Protein AF-A0AFZ1-F1 (afdb_monomer_lite)

Foldseek 3Di:
DVVVVVVVVVVCVVVVDDDDPPPDDQDLLNQLVVLVVQVVVDDPPPPVSLVVSLVSNLVSLLPDVVSNLVNLVPDDPVSCLSSLVNLQSNLLRNLDPVSLVSVVVVCVVRVVSVSVVSSVNNPVSRDDD

Secondary structure (DSSP, 8-state):
-HHHHHHHHHHHHTTT----TT--PPPHHHHHHHHHHHHTTS-TT-HHHHHHHHHHHHHHHTS-HHHHHHHHHHS-HHHHHHHGGGHHHHHHHH--HHHHHHHHHHHHH-GGG-THHHHHHHHHTS---

Structure (mmCIF, N/CA/C/O backbone):
data_AF-A0AFZ1-F1
#
_entry.id   AF-A0AFZ1-F1
#
loop_
_atom_site.group_PDB
_atom_site.id
_atom_site.type_symbol
_atom_site.label_atom_id
_atom_site.label_alt_id
_atom_site.label_comp_id
_atom_site.label_asym_id
_atom_site.label_entity_id
_atom_site.label_seq_id
_atom_site.pdbx_PDB_ins_code
_atom_site.Cartn_x
_atom_site.Cartn_y
_atom_site.Cartn_z
_atom_site.occupancy
_atom_site.B_iso_or_equiv
_atom_site.auth_seq_id
_atom_site.auth_comp_id
_atom_site.auth_asym_id
_atom_site.auth_atom_id
_atom_site.pdbx_PDB_model_num
ATOM 1 N N . MET A 1 1 ? 6.157 40.874 15.617 1.00 57.41 1 MET A N 1
ATOM 2 C CA . MET A 1 1 ? 5.950 39.994 14.447 1.00 57.41 1 MET A CA 1
ATOM 3 C C . MET A 1 1 ? 6.836 38.755 14.540 1.00 57.41 1 MET A C 1
ATOM 5 O O . MET A 1 1 ? 6.286 37.671 14.634 1.00 57.41 1 MET A O 1
ATOM 9 N N . GLU A 1 2 ? 8.160 38.881 14.671 1.00 62.56 2 GLU A N 1
ATOM 10 C CA . GLU A 1 2 ? 9.086 37.724 14.731 1.00 62.56 2 GLU A CA 1
ATOM 11 C C . GLU A 1 2 ? 8.841 36.733 15.885 1.00 62.56 2 GLU A C 1
ATOM 13 O O . GLU A 1 2 ? 8.907 35.526 15.680 1.00 62.56 2 GLU A O 1
ATOM 18 N N . ARG A 1 3 ? 8.467 37.205 17.085 1.00 65.62 3 ARG A N 1
ATOM 19 C CA . ARG A 1 3 ? 8.173 36.307 18.226 1.00 65.62 3 ARG A CA 1
ATOM 20 C C . ARG A 1 3 ? 6.926 35.440 18.028 1.00 65.62 3 ARG A C 1
ATOM 22 O O . ARG A 1 3 ? 6.866 34.343 18.564 1.00 65.62 3 ARG A O 1
ATOM 29 N N . LEU A 1 4 ? 5.946 35.923 17.261 1.00 64.50 4 LEU A N 1
ATOM 30 C CA . LEU A 1 4 ? 4.745 35.150 16.924 1.00 64.50 4 LEU A CA 1
ATOM 31 C C . LEU A 1 4 ? 5.075 34.055 15.907 1.00 64.50 4 LEU A C 1
ATOM 33 O O . LEU A 1 4 ? 4.607 32.935 16.057 1.00 64.50 4 LEU A O 1
ATOM 37 N N . VAL A 1 5 ? 5.935 34.355 14.930 1.00 69.00 5 VAL A N 1
ATOM 38 C CA . VAL A 1 5 ? 6.408 33.374 13.941 1.00 69.00 5 VAL A CA 1
ATOM 39 C C . VAL A 1 5 ? 7.208 32.262 14.619 1.00 69.00 5 VAL A C 1
ATOM 41 O O . VAL A 1 5 ? 6.943 31.090 14.379 1.00 69.00 5 VAL A O 1
ATOM 44 N N . GLN A 1 6 ? 8.120 32.609 15.532 1.00 64.50 6 GLN A N 1
ATOM 45 C CA . GLN A 1 6 ? 8.878 31.610 16.292 1.00 64.50 6 GLN A CA 1
ATOM 46 C C . GLN A 1 6 ? 7.984 30.751 17.195 1.00 64.50 6 GLN A C 1
ATOM 48 O O . GLN A 1 6 ? 8.192 29.545 17.288 1.00 64.50 6 GLN A O 1
ATOM 53 N N . PHE A 1 7 ? 6.965 31.348 17.822 1.00 72.69 7 PHE A N 1
ATOM 54 C CA . PHE A 1 7 ? 6.010 30.612 18.650 1.00 72.69 7 PHE A CA 1
ATOM 55 C C . PHE A 1 7 ? 5.174 29.627 17.824 1.00 72.69 7 PHE A C 1
ATOM 57 O O . PHE A 1 7 ? 5.046 28.467 18.205 1.00 72.69 7 PHE A O 1
ATOM 64 N N . PHE A 1 8 ? 4.672 30.050 16.661 1.00 66.81 8 PHE A N 1
ATOM 65 C CA . PHE A 1 8 ? 3.964 29.158 15.742 1.00 66.81 8 PHE A CA 1
ATOM 66 C C . PHE A 1 8 ? 4.869 28.030 15.238 1.00 66.81 8 PHE A C 1
ATOM 68 O O . PHE A 1 8 ? 4.477 26.868 15.312 1.00 66.81 8 PHE A O 1
ATOM 75 N N . GLN A 1 9 ? 6.096 28.341 14.806 1.00 58.81 9 GLN A N 1
ATOM 76 C CA . GLN A 1 9 ? 7.049 27.333 14.334 1.00 58.81 9 GLN A CA 1
ATOM 77 C C . GLN A 1 9 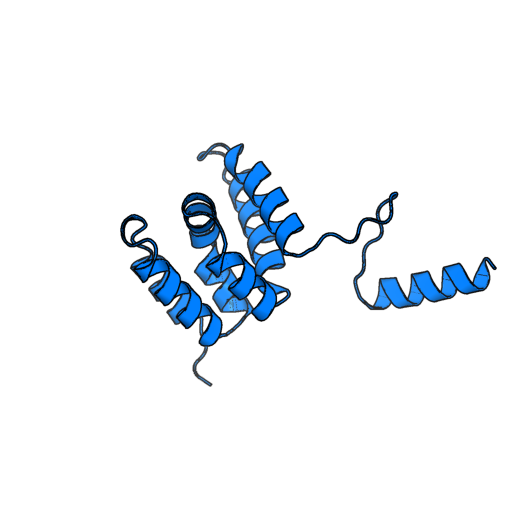? 7.363 26.287 15.414 1.00 58.81 9 GLN A C 1
ATOM 79 O O . GLN A 1 9 ? 7.462 25.100 15.117 1.00 58.81 9 GLN A O 1
ATOM 84 N N . MET A 1 10 ? 7.468 26.708 16.677 1.00 68.81 10 MET A N 1
ATOM 85 C CA . MET A 1 10 ? 7.690 25.803 17.805 1.00 68.81 10 MET A CA 1
ATOM 86 C C . MET A 1 10 ? 6.503 24.853 18.028 1.00 68.81 10 MET A C 1
ATOM 88 O O . MET A 1 10 ? 6.711 23.659 18.230 1.00 68.81 10 MET A O 1
ATOM 92 N N . VAL A 1 11 ? 5.268 25.360 17.933 1.00 68.12 11 VAL A N 1
ATOM 93 C CA . VAL A 1 11 ? 4.038 24.553 18.057 1.00 68.12 11 VAL A CA 1
ATOM 94 C C . VAL A 1 11 ? 3.931 23.533 16.920 1.00 68.12 11 VAL A C 1
ATOM 96 O O . VAL A 1 11 ? 3.584 22.377 17.148 1.00 68.12 11 VAL A O 1
ATOM 99 N N . LEU A 1 12 ? 4.295 23.921 15.702 1.00 59.81 12 LEU A N 1
ATOM 100 C CA . LEU A 1 12 ? 4.229 23.045 14.534 1.00 59.81 12 LEU A CA 1
ATOM 101 C C . LEU A 1 12 ? 5.288 21.936 14.572 1.00 59.81 12 LEU A C 1
ATOM 103 O O . LEU A 1 12 ? 4.985 20.781 14.273 1.00 59.81 12 LEU A O 1
ATOM 107 N N . ASN A 1 13 ? 6.498 22.263 15.033 1.00 59.09 13 ASN A N 1
ATOM 108 C CA . ASN A 1 13 ? 7.565 21.283 15.226 1.00 59.09 13 ASN A CA 1
ATOM 109 C C . ASN A 1 13 ? 7.223 20.275 16.339 1.00 59.09 13 ASN A C 1
ATOM 111 O O . ASN A 1 13 ? 7.597 19.112 16.236 1.00 59.09 13 ASN A O 1
ATOM 115 N N . SER A 1 14 ? 6.471 20.682 17.373 1.00 58.78 14 SER A N 1
ATOM 116 C CA . SER A 1 14 ? 5.975 19.756 18.409 1.00 58.78 14 SER A CA 1
ATOM 117 C C . SER A 1 14 ? 4.866 18.808 17.934 1.00 58.78 14 SER A C 1
ATOM 119 O O . SER A 1 14 ? 4.540 17.856 18.636 1.00 58.78 14 SER A O 1
ATOM 121 N N . LEU A 1 15 ? 4.308 19.050 16.743 1.00 53.53 15 LEU A N 1
ATOM 122 C CA . LEU A 1 15 ? 3.255 18.249 16.113 1.00 53.53 15 LEU A CA 1
ATOM 123 C C . LEU A 1 15 ? 3.755 17.467 14.876 1.00 53.53 15 LEU A C 1
ATOM 125 O O . LEU A 1 15 ? 2.938 16.987 14.098 1.00 53.53 15 LEU A O 1
ATOM 129 N N . ASN A 1 16 ? 5.077 17.317 14.695 1.00 51.69 16 ASN A N 1
ATOM 130 C CA . ASN A 1 16 ? 5.714 16.616 13.564 1.00 51.69 16 ASN A CA 1
ATOM 131 C C . ASN A 1 16 ? 5.439 17.207 12.160 1.00 51.69 16 ASN A C 1
ATOM 133 O O . ASN A 1 16 ? 5.492 16.485 11.165 1.00 51.69 16 ASN A O 1
ATOM 137 N N . PHE A 1 17 ? 5.200 18.516 12.029 1.00 50.66 17 PHE A N 1
ATOM 138 C CA . PHE A 1 17 ? 5.096 19.157 10.711 1.00 50.66 17 PHE A CA 1
ATOM 139 C C . PHE A 1 17 ? 6.466 19.668 10.226 1.00 50.66 17 PHE A C 1
ATOM 141 O O . PHE A 1 17 ? 7.034 20.588 10.814 1.00 50.66 17 PHE A O 1
ATOM 148 N N . VAL A 1 18 ? 6.998 19.097 9.137 1.00 50.00 18 VAL A N 1
ATOM 149 C CA . VAL A 1 18 ? 8.226 19.574 8.465 1.00 50.00 18 VAL A CA 1
ATOM 150 C C . VAL A 1 18 ? 7.870 20.654 7.436 1.00 50.00 18 VAL A C 1
ATOM 152 O O . VAL A 1 18 ? 7.025 20.440 6.571 1.00 50.00 18 VAL A O 1
ATOM 155 N N . TYR A 1 19 ? 8.530 21.813 7.515 1.00 44.62 19 TYR A N 1
ATOM 156 C CA . TYR A 1 19 ? 8.388 22.919 6.561 1.00 44.62 19 TYR A CA 1
ATOM 157 C C . TYR A 1 19 ? 9.486 22.857 5.493 1.00 44.62 19 TYR A C 1
ATOM 159 O O . TYR A 1 19 ? 10.667 22.881 5.832 1.00 44.62 19 TYR A O 1
ATOM 167 N N . LEU A 1 20 ? 9.107 22.849 4.212 1.00 46.53 20 LEU A N 1
ATOM 168 C CA . LEU A 1 20 ? 10.012 23.134 3.093 1.00 46.53 20 LEU A CA 1
ATOM 169 C C . LEU A 1 20 ? 9.612 24.459 2.423 1.00 46.53 20 LEU A C 1
ATOM 171 O O . LEU A 1 20 ? 8.426 24.791 2.328 1.00 46.53 20 LEU A O 1
ATOM 175 N N . GLU A 1 21 ? 10.622 25.224 1.996 1.00 43.31 21 GLU A N 1
ATOM 176 C CA . GLU A 1 21 ? 10.508 26.515 1.300 1.00 43.31 21 GLU A CA 1
ATOM 177 C C . GLU A 1 21 ? 9.460 26.440 0.169 1.00 43.31 21 GLU A C 1
ATOM 179 O O . GLU A 1 21 ? 9.652 25.739 -0.823 1.00 43.31 21 GLU A O 1
ATOM 184 N N . GLY A 1 22 ? 8.327 27.137 0.333 1.00 48.69 22 GLY A N 1
ATOM 185 C CA . GLY A 1 22 ? 7.234 27.172 -0.653 1.00 48.69 22 GLY A CA 1
ATOM 186 C C . GLY A 1 22 ? 5.832 26.835 -0.130 1.00 48.69 22 GLY A C 1
ATOM 187 O O . GLY A 1 22 ? 4.866 27.003 -0.869 1.00 48.69 22 GLY A O 1
ATOM 188 N N . GLY A 1 23 ? 5.679 26.406 1.129 1.00 46.53 23 GLY A N 1
ATOM 189 C CA . GLY A 1 23 ? 4.382 26.407 1.830 1.00 46.53 23 GLY A CA 1
ATOM 190 C C . GLY A 1 23 ? 3.276 25.526 1.227 1.00 46.53 23 GLY A C 1
ATOM 191 O O . GLY A 1 23 ? 2.097 25.788 1.465 1.00 46.53 23 GLY A O 1
ATOM 192 N N . LYS A 1 24 ? 3.616 24.494 0.445 1.00 49.84 24 LYS A N 1
ATOM 193 C CA . LYS A 1 24 ? 2.627 23.550 -0.086 1.00 49.84 24 LYS A CA 1
ATOM 194 C C . LYS A 1 24 ? 2.405 22.423 0.924 1.00 49.84 24 LYS A C 1
ATOM 196 O O . LYS A 1 24 ? 3.275 21.580 1.104 1.00 49.84 24 LYS A O 1
ATOM 201 N N . PHE A 1 25 ? 1.239 22.412 1.570 1.00 61.66 25 PHE A N 1
ATOM 202 C CA . PHE A 1 25 ? 0.763 21.237 2.298 1.00 61.66 25 PHE A CA 1
ATOM 203 C C . PHE A 1 25 ? 0.504 20.129 1.275 1.00 61.66 25 PHE A C 1
ATOM 205 O O . PHE A 1 25 ? -0.310 20.308 0.366 1.00 61.66 25 PHE A O 1
ATOM 212 N N . MET A 1 26 ? 1.248 19.032 1.371 1.00 72.81 26 MET A N 1
ATOM 213 C CA . MET A 1 26 ? 1.051 17.877 0.507 1.00 72.81 26 MET A CA 1
ATOM 214 C C . MET A 1 26 ? -0.052 17.010 1.116 1.00 72.81 26 MET A C 1
ATOM 216 O O . MET A 1 26 ? -0.018 16.726 2.310 1.00 72.81 26 MET A O 1
ATOM 220 N N . SER A 1 27 ? -1.063 16.648 0.327 1.00 88.94 27 SER A N 1
ATOM 221 C CA . SER A 1 27 ? -2.073 15.692 0.787 1.00 88.94 27 SER A CA 1
ATOM 222 C C . SER A 1 27 ? -1.500 14.272 0.790 1.00 88.94 27 SER A C 1
ATOM 224 O O . SER A 1 27 ? -0.583 13.991 0.020 1.00 88.94 27 SER A O 1
ATOM 226 N N . ILE A 1 28 ? -2.082 13.346 1.565 1.00 89.69 28 ILE A N 1
ATOM 227 C CA . ILE A 1 28 ? -1.697 11.921 1.516 1.00 89.69 28 ILE A CA 1
ATOM 228 C C . ILE A 1 28 ? -1.743 11.394 0.075 1.00 89.69 28 ILE A C 1
ATOM 230 O O . ILE A 1 28 ? -0.842 10.688 -0.362 1.00 89.69 28 ILE A O 1
ATOM 234 N N . SER A 1 29 ? -2.752 11.802 -0.702 1.00 93.31 29 SER A N 1
ATOM 235 C CA . SER A 1 29 ? -2.850 11.435 -2.116 1.00 93.31 29 SER A CA 1
ATOM 236 C C . SER A 1 29 ? -1.657 11.927 -2.937 1.00 93.31 29 SER A C 1
ATOM 238 O O . SER A 1 29 ? -1.192 11.202 -3.810 1.00 93.31 29 SER A O 1
ATOM 240 N N . ASP A 1 30 ? -1.185 13.152 -2.706 1.00 93.56 30 ASP A N 1
ATOM 241 C CA . ASP A 1 30 ? -0.026 13.692 -3.420 1.00 93.56 30 ASP A CA 1
ATOM 242 C C . ASP A 1 30 ? 1.258 12.946 -3.023 1.00 93.56 30 ASP A C 1
ATOM 244 O O . ASP A 1 30 ? 2.051 12.605 -3.899 1.00 93.56 30 ASP A O 1
ATOM 248 N N . GLU A 1 31 ? 1.426 12.632 -1.732 1.00 95.50 31 GLU A N 1
ATOM 249 C CA . GLU A 1 31 ? 2.572 11.864 -1.225 1.00 95.50 31 GLU A CA 1
ATOM 250 C C . GLU A 1 31 ? 2.617 10.454 -1.837 1.00 95.50 31 GLU A C 1
ATOM 252 O O . GLU A 1 31 ? 3.655 10.029 -2.351 1.00 95.50 31 GLU A O 1
ATOM 257 N N . ILE A 1 32 ? 1.478 9.747 -1.865 1.00 97.06 32 ILE A N 1
ATOM 258 C CA . ILE A 1 32 ? 1.378 8.420 -2.493 1.00 97.06 32 ILE A CA 1
ATOM 259 C C . ILE A 1 32 ? 1.744 8.514 -3.978 1.00 97.06 32 ILE A C 1
ATOM 261 O O . ILE A 1 32 ? 2.541 7.720 -4.472 1.00 97.06 32 ILE A O 1
ATOM 265 N N . GLN A 1 33 ? 1.197 9.493 -4.703 1.00 96.75 33 GLN A N 1
ATOM 266 C CA . GLN A 1 33 ? 1.478 9.661 -6.132 1.00 96.75 33 GLN A CA 1
ATOM 267 C C . GLN A 1 33 ? 2.956 9.973 -6.401 1.00 96.75 33 GLN A C 1
ATOM 269 O O . GLN A 1 33 ? 3.519 9.494 -7.389 1.00 96.75 33 GLN A O 1
ATOM 274 N N . GLU A 1 34 ? 3.609 10.744 -5.530 1.00 96.56 34 GLU A N 1
ATOM 275 C CA . GLU A 1 34 ? 5.039 11.013 -5.647 1.00 96.56 34 GLU A CA 1
ATOM 276 C C . GLU A 1 34 ? 5.870 9.737 -5.458 1.00 96.56 34 GLU A C 1
ATOM 278 O O . GLU A 1 34 ? 6.742 9.452 -6.288 1.00 96.56 34 GLU A O 1
ATOM 283 N N . ASN A 1 35 ? 5.574 8.941 -4.428 1.00 97.69 35 ASN A N 1
ATOM 284 C CA . ASN A 1 35 ? 6.232 7.654 -4.210 1.00 97.69 35 ASN A CA 1
ATOM 285 C C . ASN A 1 35 ? 6.001 6.700 -5.394 1.00 97.69 35 ASN A C 1
ATOM 287 O O . ASN A 1 35 ? 6.964 6.179 -5.954 1.00 97.69 35 ASN A O 1
ATOM 291 N N . LEU A 1 36 ? 4.761 6.551 -5.870 1.00 97.88 36 LEU A N 1
ATOM 292 C CA . LEU A 1 36 ? 4.438 5.670 -6.997 1.00 97.88 36 LEU A CA 1
ATOM 293 C C . LEU A 1 36 ? 5.132 6.089 -8.297 1.00 97.88 36 LEU A C 1
ATOM 295 O O . LEU A 1 36 ? 5.570 5.244 -9.082 1.00 97.88 36 LEU A O 1
ATOM 299 N N . LYS A 1 37 ? 5.291 7.394 -8.531 1.00 97.25 37 LYS A N 1
ATOM 300 C CA . LYS A 1 37 ? 6.062 7.900 -9.671 1.00 97.25 37 LYS A CA 1
ATOM 301 C C . LYS A 1 37 ? 7.535 7.491 -9.581 1.00 97.25 37 LYS A C 1
ATOM 303 O O . LYS A 1 37 ? 8.105 7.076 -10.594 1.00 97.25 37 LYS A O 1
ATOM 308 N N . LYS A 1 38 ? 8.143 7.580 -8.392 1.00 95.81 38 LYS A N 1
ATOM 309 C CA . LYS A 1 38 ? 9.509 7.086 -8.143 1.00 95.81 38 LYS A CA 1
ATOM 310 C C . LYS A 1 38 ? 9.562 5.570 -8.350 1.00 95.81 38 LYS A C 1
ATOM 312 O O . LYS A 1 38 ? 10.355 5.115 -9.169 1.00 95.81 38 LYS A O 1
ATOM 317 N N . ARG A 1 39 ? 8.653 4.812 -7.724 1.00 95.88 39 ARG A N 1
ATOM 318 C CA . ARG A 1 39 ? 8.551 3.341 -7.777 1.00 95.88 39 ARG A CA 1
ATOM 319 C C . ARG A 1 39 ? 8.557 2.774 -9.192 1.00 95.88 39 ARG A C 1
ATOM 321 O O . ARG A 1 39 ? 9.212 1.762 -9.435 1.00 95.88 39 ARG A O 1
ATOM 328 N N . ARG A 1 40 ? 7.853 3.427 -10.123 1.00 96.25 40 ARG A N 1
ATOM 329 C CA . ARG A 1 40 ? 7.778 3.040 -11.547 1.00 96.25 40 ARG A CA 1
ATOM 330 C C . ARG A 1 40 ? 9.106 3.174 -12.296 1.00 96.25 40 ARG A C 1
ATOM 332 O O . ARG A 1 40 ? 9.257 2.585 -13.359 1.00 96.25 40 ARG A O 1
ATOM 339 N N . SER A 1 41 ? 10.040 3.957 -11.766 1.00 96.12 41 SER A N 1
ATOM 340 C CA . SER A 1 41 ? 11.358 4.196 -12.363 1.00 96.12 41 SER A CA 1
ATOM 341 C C . SER A 1 41 ? 12.457 3.320 -11.747 1.00 96.12 41 SER A C 1
ATOM 343 O O . SER A 1 41 ? 13.588 3.348 -12.225 1.00 96.12 41 SER A O 1
ATOM 345 N N . ILE A 1 42 ? 12.141 2.565 -10.688 1.00 95.19 42 ILE A N 1
ATOM 346 C CA . ILE A 1 42 ? 13.081 1.691 -9.979 1.00 95.19 42 ILE A CA 1
ATOM 347 C C . ILE A 1 42 ? 13.176 0.356 -10.719 1.00 95.19 42 ILE A C 1
ATOM 349 O O . ILE A 1 42 ? 12.158 -0.254 -11.058 1.00 95.19 42 ILE A O 1
ATOM 353 N N . ASN A 1 43 ? 14.407 -0.088 -10.973 1.00 95.69 43 ASN A N 1
ATOM 354 C CA . ASN A 1 43 ? 14.671 -1.401 -11.551 1.00 95.69 43 ASN A CA 1
ATOM 355 C C . ASN A 1 43 ? 14.262 -2.501 -10.553 1.00 95.69 43 ASN A C 1
ATOM 357 O O . ASN A 1 43 ? 14.447 -2.340 -9.354 1.00 95.69 43 ASN A O 1
ATOM 361 N N . GLN A 1 44 ? 13.709 -3.616 -11.034 1.00 91.19 44 GLN A N 1
ATOM 362 C CA . GLN A 1 44 ? 13.322 -4.738 -10.174 1.00 91.19 44 GLN A CA 1
ATOM 363 C C . GLN A 1 44 ? 14.508 -5.388 -9.446 1.00 91.19 44 GLN A C 1
ATOM 365 O O . GLN A 1 44 ? 14.288 -5.980 -8.399 1.00 91.19 44 GLN A O 1
ATOM 370 N N . ASP A 1 45 ? 15.731 -5.228 -9.958 1.00 95.25 45 ASP A N 1
ATOM 371 C CA . ASP A 1 45 ? 16.960 -5.719 -9.322 1.00 95.25 45 ASP A CA 1
ATOM 372 C C . ASP A 1 45 ? 17.578 -4.698 -8.335 1.00 95.25 45 ASP A C 1
ATOM 374 O O . ASP A 1 45 ? 18.632 -4.949 -7.752 1.00 95.25 45 ASP A O 1
ATOM 378 N N . ASP A 1 46 ? 16.976 -3.510 -8.175 1.00 95.62 46 ASP A N 1
ATOM 379 C CA . ASP A 1 46 ? 17.416 -2.489 -7.212 1.00 95.62 46 ASP A CA 1
ATOM 380 C C . ASP A 1 46 ? 16.692 -2.665 -5.871 1.00 95.62 46 ASP A C 1
ATOM 382 O O . ASP A 1 46 ? 15.796 -1.892 -5.520 1.00 95.62 46 ASP A O 1
ATOM 386 N N . ASP A 1 47 ? 17.100 -3.687 -5.119 1.00 94.12 47 ASP A N 1
ATOM 387 C CA . ASP A 1 47 ? 16.513 -4.037 -3.819 1.00 94.12 47 ASP A CA 1
ATOM 388 C C . ASP A 1 47 ? 16.456 -2.832 -2.861 1.00 94.12 47 ASP A C 1
ATOM 390 O O . ASP A 1 47 ? 15.424 -2.570 -2.247 1.00 94.12 47 ASP A O 1
ATOM 394 N N . PHE A 1 48 ? 17.520 -2.022 -2.795 1.00 95.56 48 PHE A N 1
ATOM 395 C CA . PHE A 1 48 ? 17.581 -0.842 -1.920 1.00 95.56 48 PHE A CA 1
ATOM 396 C C . PHE A 1 48 ? 16.642 0.289 -2.352 1.00 95.56 48 PHE A C 1
ATOM 398 O O . PHE A 1 48 ? 16.193 1.094 -1.527 1.00 95.56 48 PHE A O 1
ATOM 405 N N . GLY A 1 49 ? 16.416 0.446 -3.655 1.00 95.81 49 GLY A N 1
ATOM 406 C CA . GLY A 1 49 ? 15.421 1.372 -4.181 1.00 95.81 49 GLY A CA 1
ATOM 407 C C . GLY A 1 49 ? 14.009 0.908 -3.833 1.00 95.81 49 GLY A C 1
ATOM 408 O O . GLY A 1 49 ? 13.192 1.708 -3.371 1.00 95.81 49 GLY A O 1
ATOM 409 N N . LEU A 1 50 ? 13.740 -0.384 -4.023 1.00 95.12 50 LEU A N 1
ATOM 410 C CA . LEU A 1 50 ? 12.453 -1.006 -3.727 1.00 95.12 50 LEU A CA 1
ATOM 411 C C . LEU A 1 50 ? 12.105 -0.909 -2.243 1.00 95.12 50 LEU A C 1
ATOM 413 O O . LEU A 1 50 ? 11.034 -0.401 -1.920 1.00 95.12 50 LEU A O 1
ATOM 417 N N . GLU A 1 51 ? 13.027 -1.296 -1.363 1.00 96.31 51 GLU A N 1
ATOM 418 C CA . GLU A 1 51 ? 12.848 -1.258 0.090 1.00 96.31 51 GLU A CA 1
ATOM 419 C C . GLU A 1 51 ? 12.525 0.159 0.574 1.00 96.31 51 GLU A C 1
ATOM 421 O O . GLU A 1 51 ? 11.508 0.374 1.229 1.00 96.31 51 GLU A O 1
ATOM 426 N N . ARG A 1 52 ? 13.291 1.169 0.139 1.00 96.81 52 ARG A N 1
ATOM 427 C CA . ARG A 1 52 ? 12.999 2.573 0.482 1.00 96.81 52 ARG A CA 1
ATOM 428 C C . ARG A 1 52 ? 11.639 3.038 -0.028 1.00 96.81 52 ARG A C 1
ATOM 430 O O . ARG A 1 52 ? 10.946 3.786 0.660 1.00 96.81 52 ARG A O 1
ATOM 437 N N . SER A 1 53 ? 11.251 2.614 -1.233 1.00 97.06 53 SER A N 1
ATOM 438 C CA . SER A 1 53 ? 9.929 2.926 -1.777 1.00 97.06 53 SER A CA 1
ATOM 439 C C . SER A 1 53 ? 8.823 2.289 -0.938 1.00 97.06 53 SER A C 1
ATOM 441 O O . SER A 1 53 ? 7.804 2.942 -0.721 1.00 97.06 53 SER A O 1
ATOM 443 N N . TRP A 1 54 ? 9.011 1.051 -0.479 1.00 98.19 54 TRP A N 1
ATOM 444 C CA . TRP A 1 54 ? 8.058 0.331 0.362 1.00 98.19 54 TRP A CA 1
ATOM 445 C C . TRP A 1 54 ? 7.932 0.942 1.752 1.00 98.19 54 TRP A C 1
ATOM 447 O O . TRP A 1 54 ? 6.811 1.158 2.209 1.00 98.19 54 TRP A O 1
ATOM 457 N N . GLU A 1 55 ? 9.045 1.290 2.394 1.00 98.06 55 GLU A N 1
ATOM 458 C CA . GLU A 1 55 ? 9.048 1.964 3.695 1.00 98.06 55 GLU A CA 1
ATOM 459 C C . GLU A 1 55 ? 8.323 3.315 3.631 1.00 98.06 55 GLU A C 1
ATOM 461 O O . GLU A 1 55 ? 7.455 3.601 4.457 1.00 98.06 55 GLU A O 1
ATOM 466 N N . GLU A 1 56 ? 8.636 4.151 2.635 1.00 97.62 56 GLU A N 1
ATOM 467 C CA . GLU A 1 56 ? 7.975 5.447 2.445 1.00 97.62 56 GLU A CA 1
ATOM 468 C C . GLU A 1 56 ? 6.469 5.261 2.205 1.00 97.62 56 GLU A C 1
ATOM 470 O O . GLU A 1 56 ? 5.657 5.907 2.869 1.00 97.62 56 GLU A O 1
ATOM 475 N N . LEU A 1 57 ? 6.085 4.339 1.317 1.00 98.06 57 LEU A N 1
ATOM 476 C CA . LEU A 1 57 ? 4.683 4.082 0.991 1.00 98.06 57 LEU A CA 1
ATOM 477 C C . LEU A 1 57 ? 3.899 3.546 2.195 1.00 98.06 57 LEU A C 1
ATOM 479 O O . LEU A 1 57 ? 2.796 4.021 2.462 1.00 98.06 57 LEU A O 1
ATOM 483 N N . THR A 1 58 ? 4.489 2.620 2.953 1.00 98.50 58 THR A N 1
ATOM 484 C CA . THR A 1 58 ? 3.924 2.088 4.200 1.00 98.50 58 THR A CA 1
ATOM 485 C C . THR A 1 58 ? 3.678 3.216 5.191 1.00 98.50 58 THR A C 1
ATOM 487 O O . THR A 1 58 ? 2.559 3.392 5.669 1.00 98.50 58 THR A O 1
ATOM 490 N N . ASN A 1 59 ? 4.697 4.042 5.442 1.00 97.56 59 ASN A N 1
ATOM 491 C CA . ASN A 1 59 ? 4.593 5.163 6.368 1.00 97.56 59 ASN A CA 1
ATOM 492 C C . ASN A 1 59 ? 3.482 6.135 5.962 1.00 97.56 59 ASN A C 1
ATOM 494 O O . ASN A 1 59 ? 2.725 6.571 6.824 1.00 97.56 59 ASN A O 1
ATOM 498 N N . ILE A 1 60 ? 3.352 6.465 4.672 1.00 97.12 60 ILE A N 1
ATOM 499 C CA . ILE A 1 60 ? 2.300 7.363 4.174 1.00 97.12 60 ILE A CA 1
ATOM 500 C C . ILE A 1 60 ? 0.910 6.747 4.373 1.00 97.12 60 ILE A C 1
ATOM 502 O O . ILE A 1 60 ? 0.028 7.399 4.933 1.00 97.12 60 ILE A O 1
ATOM 506 N N . LEU A 1 61 ? 0.714 5.499 3.943 1.00 98.25 61 LEU A N 1
ATOM 507 C CA . LEU A 1 61 ? -0.582 4.812 3.996 1.00 98.25 61 LEU A CA 1
ATOM 508 C C . LEU A 1 61 ? -1.043 4.543 5.435 1.00 98.25 61 LEU A C 1
ATOM 510 O O . LEU A 1 61 ? -2.245 4.512 5.705 1.00 98.25 61 LEU A O 1
ATOM 514 N N . SER A 1 62 ? -0.107 4.399 6.371 1.00 98.00 62 SER A N 1
ATOM 515 C CA . SER A 1 62 ? -0.402 4.193 7.788 1.00 98.00 62 SER A CA 1
ATOM 516 C C . SER 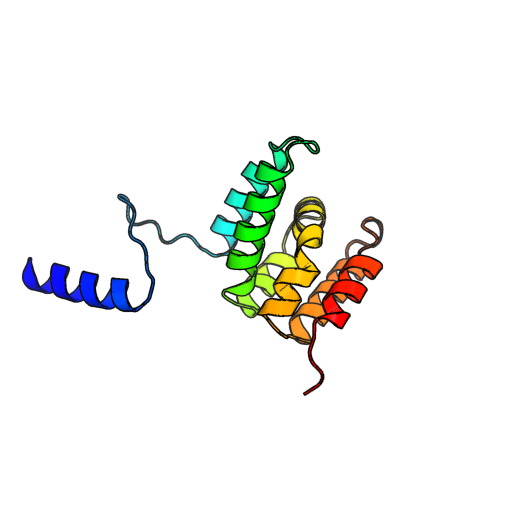A 1 62 ? -0.720 5.485 8.559 1.00 98.00 62 SER A C 1
ATOM 518 O O . SER A 1 62 ? -1.165 5.400 9.701 1.00 98.00 62 SER A O 1
ATOM 520 N N . LYS A 1 63 ? -0.548 6.683 7.972 1.00 95.38 63 LYS A N 1
ATOM 521 C CA . LYS A 1 63 ? -0.833 7.968 8.654 1.00 95.38 63 LYS A CA 1
ATOM 522 C C . LYS A 1 63 ? -2.307 8.147 9.011 1.00 95.38 63 LYS A C 1
ATOM 524 O O . LYS A 1 63 ? -2.622 8.721 10.052 1.00 95.38 63 LYS A O 1
ATOM 529 N N . ASN A 1 64 ? -3.206 7.742 8.116 1.00 96.00 64 ASN A N 1
ATOM 530 C CA . ASN A 1 64 ? -4.641 7.946 8.275 1.00 96.00 64 ASN A CA 1
ATOM 531 C C . ASN A 1 64 ? -5.423 6.890 7.488 1.00 96.00 64 ASN A C 1
ATOM 533 O O . ASN A 1 64 ? -5.443 6.902 6.259 1.00 96.00 64 ASN A O 1
ATOM 537 N N . GLU A 1 65 ? -6.101 6.001 8.212 1.00 97.00 65 GLU A N 1
ATOM 538 C CA . GLU A 1 65 ? -6.896 4.918 7.632 1.00 97.00 65 GLU A CA 1
ATOM 539 C C . GLU A 1 65 ? -7.960 5.419 6.642 1.00 97.00 65 GLU A C 1
ATOM 541 O O . GLU A 1 65 ? -8.082 4.883 5.541 1.00 97.00 65 GLU A O 1
ATOM 546 N N . ASP A 1 66 ? -8.737 6.437 7.018 1.00 97.50 66 ASP A N 1
ATOM 547 C CA . ASP A 1 66 ? -9.868 6.913 6.220 1.00 97.50 66 ASP A CA 1
ATOM 548 C C . ASP A 1 66 ? -9.414 7.534 4.900 1.00 97.50 66 ASP A C 1
ATOM 550 O O . ASP A 1 66 ? -10.003 7.276 3.845 1.00 97.50 66 ASP A O 1
ATOM 554 N N . GLU A 1 67 ? -8.352 8.338 4.939 1.00 96.75 67 GLU A N 1
ATOM 555 C CA . GLU A 1 67 ? -7.768 8.930 3.737 1.00 96.75 67 GLU A CA 1
ATOM 556 C C . GLU A 1 67 ? -7.136 7.867 2.835 1.00 96.75 67 GLU A C 1
ATOM 558 O O . GLU A 1 67 ? -7.339 7.906 1.619 1.00 96.75 67 GLU A O 1
ATOM 563 N N . THR A 1 68 ? -6.456 6.878 3.417 1.00 97.44 68 THR A N 1
ATOM 564 C CA . THR A 1 68 ? -5.878 5.744 2.688 1.00 97.44 68 THR A CA 1
ATOM 565 C C . THR A 1 68 ? -6.948 4.906 1.998 1.00 97.44 68 THR A C 1
ATOM 567 O O . THR A 1 68 ? -6.859 4.663 0.794 1.00 97.44 68 THR A O 1
ATOM 570 N N . ILE A 1 69 ? -8.011 4.518 2.708 1.00 98.50 69 ILE A N 1
ATOM 571 C CA . ILE A 1 69 ? -9.142 3.778 2.127 1.00 98.50 69 ILE A CA 1
ATOM 572 C C . ILE A 1 69 ? -9.789 4.594 1.007 1.00 98.50 69 ILE A C 1
ATOM 574 O O . ILE A 1 69 ? -10.061 4.069 -0.076 1.00 98.50 69 ILE A O 1
ATOM 578 N N . LYS A 1 70 ? -10.005 5.895 1.231 1.00 97.88 70 LYS A N 1
ATOM 579 C CA . LYS A 1 70 ? -10.567 6.787 0.214 1.00 97.88 70 LYS A CA 1
ATOM 580 C C . LYS A 1 70 ? -9.682 6.849 -1.029 1.00 97.88 70 LYS A C 1
ATOM 582 O O . LYS A 1 70 ? -10.218 6.812 -2.135 1.00 97.88 70 LYS A O 1
ATOM 587 N N . TYR A 1 71 ? -8.366 6.950 -0.874 1.00 97.94 71 TYR A N 1
ATOM 588 C CA . TYR A 1 71 ? -7.439 6.946 -2.002 1.00 97.94 71 TYR A CA 1
ATOM 589 C C . TYR A 1 71 ? -7.502 5.613 -2.759 1.00 97.94 71 TYR A C 1
ATOM 591 O O . TYR A 1 71 ? -7.745 5.610 -3.965 1.00 97.94 71 TYR A O 1
ATOM 599 N N . LEU A 1 72 ? -7.379 4.486 -2.051 1.00 98.31 72 LEU A N 1
ATOM 600 C CA . LEU A 1 72 ? -7.368 3.141 -2.633 1.00 98.31 72 LEU A CA 1
ATOM 601 C C . LEU A 1 72 ? -8.628 2.835 -3.449 1.00 98.31 72 LEU A C 1
ATOM 603 O O . LEU A 1 72 ? -8.549 2.328 -4.566 1.00 98.31 72 LEU A O 1
ATOM 607 N N . MET A 1 73 ? -9.804 3.210 -2.946 1.00 97.94 73 MET A N 1
ATOM 608 C CA . MET A 1 73 ? -11.062 2.968 -3.661 1.00 97.94 73 MET A CA 1
ATOM 609 C C . MET A 1 73 ? -11.185 3.762 -4.970 1.00 97.94 73 MET A C 1
ATOM 611 O O . MET A 1 73 ? -11.965 3.377 -5.850 1.00 97.94 73 MET A O 1
ATOM 615 N N . ASN A 1 74 ? -10.401 4.832 -5.129 1.00 97.31 74 ASN A N 1
ATOM 616 C CA . ASN A 1 74 ? -10.437 5.734 -6.280 1.00 97.31 74 ASN A CA 1
ATOM 617 C C . ASN A 1 74 ? -9.183 5.671 -7.171 1.00 97.31 74 ASN A C 1
ATOM 619 O O . ASN A 1 74 ? -9.197 6.273 -8.245 1.00 97.31 74 ASN A O 1
ATOM 623 N N . CYS A 1 75 ? -8.122 4.962 -6.775 1.00 96.56 75 CYS A N 1
ATOM 624 C CA . CYS A 1 75 ? -6.892 4.883 -7.559 1.00 96.56 75 CYS A CA 1
ATOM 625 C C . CYS A 1 75 ? -6.991 3.883 -8.727 1.00 96.56 75 CYS A C 1
ATOM 627 O O . CYS A 1 75 ? -7.947 3.102 -8.866 1.00 96.56 75 CYS A O 1
ATOM 629 N N . SER A 1 76 ? -6.005 3.963 -9.622 1.00 97.69 76 SER A N 1
ATOM 630 C CA . SER A 1 76 ? -5.946 3.126 -10.817 1.00 97.69 76 SER A CA 1
ATOM 631 C C . SER A 1 76 ? -5.575 1.678 -10.479 1.00 97.69 76 SER A C 1
ATOM 633 O O . SER A 1 76 ? -4.945 1.407 -9.459 1.00 97.69 76 SER A O 1
ATOM 635 N N . LYS A 1 77 ? -5.928 0.737 -11.363 1.00 97.81 77 LYS A N 1
ATOM 636 C CA . LYS A 1 77 ? -5.531 -0.676 -11.234 1.00 97.81 77 LYS A CA 1
ATOM 637 C C . LYS A 1 77 ? -4.008 -0.835 -11.102 1.00 97.81 77 LYS A C 1
ATOM 639 O O . LYS A 1 77 ? -3.550 -1.634 -10.293 1.00 97.81 77 LYS A O 1
ATOM 644 N N . ASP A 1 78 ? -3.241 -0.056 -11.862 1.00 97.25 78 ASP A N 1
ATOM 645 C CA . ASP A 1 78 ? -1.778 -0.080 -11.802 1.00 97.25 78 ASP A CA 1
ATOM 646 C C . ASP A 1 78 ? -1.257 0.415 -10.452 1.00 97.25 78 ASP A C 1
ATOM 648 O O . ASP A 1 78 ? -0.323 -0.166 -9.913 1.00 97.25 78 ASP A O 1
ATOM 652 N N . ASP A 1 79 ? -1.856 1.468 -9.890 1.00 98.25 79 ASP A N 1
ATOM 653 C CA . ASP A 1 79 ? -1.465 1.953 -8.563 1.00 98.25 79 ASP A CA 1
ATOM 654 C C . ASP A 1 79 ? -1.750 0.892 -7.497 1.00 98.25 79 ASP A C 1
ATOM 656 O O . ASP A 1 79 ? -0.886 0.630 -6.667 1.00 98.25 79 ASP A O 1
ATOM 660 N N . VAL A 1 80 ? -2.906 0.214 -7.559 1.00 98.44 80 VAL A N 1
ATOM 661 C CA . VAL A 1 80 ? -3.217 -0.905 -6.650 1.00 98.44 80 VAL A CA 1
ATOM 662 C C . VAL A 1 80 ? -2.162 -2.006 -6.740 1.00 98.44 80 VAL A C 1
ATOM 664 O O . VAL A 1 80 ? -1.740 -2.499 -5.701 1.00 98.44 80 VAL A O 1
ATOM 667 N N . LEU A 1 81 ? -1.695 -2.359 -7.942 1.00 97.62 81 LEU A N 1
ATOM 668 C CA . 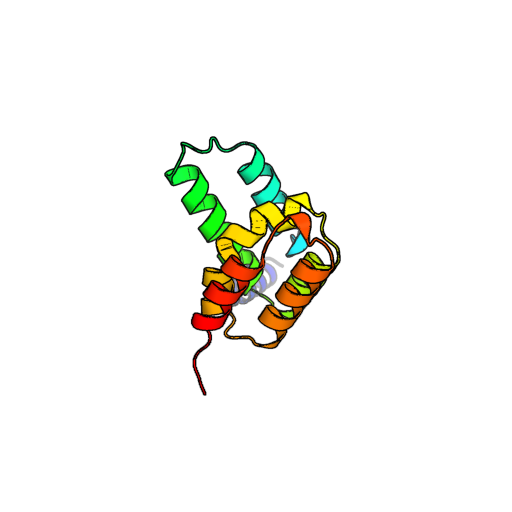LEU A 1 81 ? -0.649 -3.373 -8.125 1.00 97.62 81 LEU A CA 1
ATOM 669 C C . LEU A 1 81 ? 0.676 -2.988 -7.446 1.00 97.62 81 LEU A C 1
ATOM 671 O O . LEU A 1 81 ? 1.357 -3.847 -6.897 1.00 97.62 81 LEU A O 1
ATOM 675 N N . PHE A 1 82 ? 1.069 -1.713 -7.486 1.00 97.81 82 PHE A N 1
ATOM 676 C CA . PHE A 1 82 ? 2.279 -1.269 -6.788 1.00 97.81 82 PHE A CA 1
ATOM 677 C C . PHE A 1 82 ? 2.074 -1.174 -5.278 1.00 97.81 82 PHE A C 1
ATOM 679 O O . PHE A 1 82 ? 2.995 -1.473 -4.528 1.00 97.81 82 PHE A O 1
ATOM 686 N N . ILE A 1 83 ? 0.888 -0.762 -4.829 1.00 98.50 83 ILE A N 1
ATOM 687 C CA . ILE A 1 83 ? 0.588 -0.633 -3.401 1.00 98.50 83 ILE A CA 1
ATOM 688 C C . ILE A 1 83 ? 0.401 -2.006 -2.744 1.00 98.50 83 ILE A C 1
ATOM 690 O O . ILE A 1 83 ? 0.716 -2.162 -1.568 1.00 98.50 83 ILE A O 1
ATOM 694 N N . SER A 1 84 ? -0.055 -3.022 -3.480 1.00 98.38 84 SER A N 1
ATOM 695 C CA . SER A 1 84 ? -0.307 -4.347 -2.905 1.00 98.38 84 SER A CA 1
ATOM 696 C C . SER A 1 84 ? 0.936 -5.007 -2.321 1.00 98.38 84 SER A C 1
ATOM 698 O O . SER A 1 84 ? 0.805 -5.855 -1.447 1.00 98.38 84 SER A O 1
ATOM 700 N N . SER A 1 85 ? 2.135 -4.597 -2.746 1.00 96.38 85 SER A N 1
ATOM 701 C CA . SER A 1 85 ? 3.392 -5.102 -2.189 1.00 96.38 85 SER A CA 1
ATOM 702 C C . SER A 1 85 ? 3.688 -4.621 -0.766 1.00 96.38 85 SER A C 1
ATOM 704 O O . SER A 1 85 ? 4.729 -4.985 -0.240 1.00 96.38 85 SER A O 1
ATOM 706 N N . VAL A 1 86 ? 2.851 -3.753 -0.187 1.00 98.44 86 VAL A N 1
ATOM 707 C CA . VAL A 1 86 ? 3.012 -3.270 1.195 1.00 98.44 86 VAL A CA 1
ATOM 708 C C . VAL A 1 86 ? 1.754 -3.428 2.053 1.00 98.44 86 VAL A C 1
ATOM 710 O O . VAL A 1 86 ? 1.635 -2.801 3.105 1.00 98.44 86 VAL A O 1
ATOM 713 N N . PHE A 1 87 ? 0.766 -4.208 1.604 1.00 98.62 87 PHE A N 1
ATOM 714 C CA . PHE A 1 87 ? -0.491 -4.369 2.343 1.00 98.62 87 PHE A CA 1
ATOM 715 C C . PHE A 1 87 ? -0.294 -4.962 3.740 1.00 98.62 87 PHE A C 1
ATOM 717 O O . PHE A 1 87 ? -0.952 -4.513 4.677 1.00 98.62 87 PHE A O 1
ATOM 724 N N . ASP A 1 88 ? 0.611 -5.923 3.876 1.00 97.94 88 ASP A N 1
ATOM 725 C CA . ASP A 1 88 ? 1.001 -6.557 5.132 1.00 97.94 88 ASP A CA 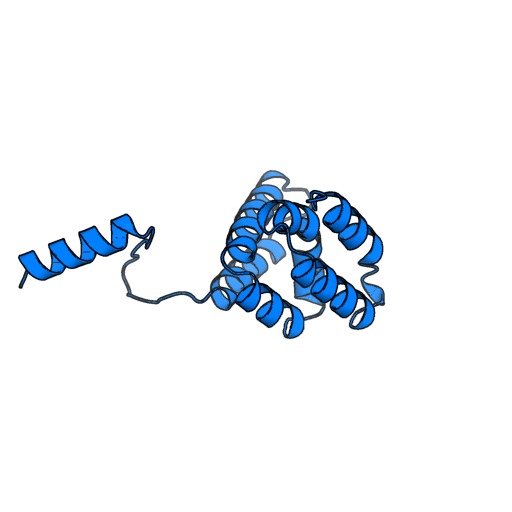1
ATOM 726 C C . ASP A 1 88 ? 1.599 -5.555 6.121 1.00 97.94 88 ASP A C 1
ATOM 728 O O . ASP A 1 88 ? 1.071 -5.407 7.222 1.00 97.94 88 ASP A O 1
ATOM 732 N N . TYR A 1 89 ? 2.594 -4.771 5.707 1.00 98.25 89 TYR A N 1
ATOM 733 C CA . TYR A 1 89 ? 3.207 -3.748 6.559 1.00 98.25 89 TYR A CA 1
ATOM 734 C C . TYR A 1 89 ? 2.207 -2.658 6.970 1.00 98.25 89 TYR A C 1
ATOM 736 O O . TYR A 1 89 ? 2.187 -2.200 8.115 1.00 98.25 89 TYR A O 1
ATOM 744 N N . VAL A 1 90 ? 1.333 -2.238 6.048 1.00 98.50 90 VAL A N 1
ATOM 745 C CA . VAL A 1 90 ? 0.285 -1.256 6.362 1.00 98.50 90 VAL A CA 1
ATOM 746 C C . VAL A 1 90 ? -0.739 -1.847 7.332 1.00 98.50 90 VAL A C 1
ATOM 748 O O . VAL A 1 90 ? -1.179 -1.142 8.242 1.00 98.50 90 VAL A O 1
ATOM 751 N N . SER A 1 91 ? -1.097 -3.122 7.174 1.00 98.12 91 SER A N 1
ATOM 752 C CA . SER A 1 91 ? -2.002 -3.829 8.082 1.00 98.12 91 SER A CA 1
ATOM 753 C C . SER A 1 91 ? -1.393 -3.997 9.472 1.00 98.12 91 SER A C 1
ATOM 755 O O . SER A 1 91 ? -2.061 -3.705 10.466 1.00 98.12 91 SER A O 1
ATOM 757 N N . GLU A 1 92 ? -0.108 -4.353 9.556 1.00 97.38 92 GLU A N 1
ATOM 758 C CA . GLU A 1 92 ? 0.631 -4.441 10.815 1.00 97.38 92 GLU A CA 1
ATOM 759 C C . GLU A 1 92 ? 0.576 -3.110 11.580 1.00 97.38 92 GLU A C 1
ATOM 761 O O . GLU A 1 92 ? 0.304 -3.096 12.782 1.00 97.38 92 GLU A O 1
ATOM 766 N N . ASN A 1 93 ? 0.737 -1.986 10.880 1.00 97.75 93 ASN A N 1
ATOM 767 C CA . ASN A 1 93 ? 0.690 -0.660 11.490 1.00 97.75 93 ASN A CA 1
ATOM 768 C C . ASN A 1 93 ? -0.730 -0.201 11.856 1.00 97.75 93 ASN A C 1
ATOM 770 O O . ASN A 1 93 ? -0.934 0.366 12.930 1.00 97.75 93 ASN A O 1
ATOM 774 N N . LEU A 1 94 ? -1.709 -0.398 10.967 1.00 97.25 94 LEU A N 1
ATOM 775 C CA . LEU A 1 94 ? -3.077 0.097 11.164 1.00 97.25 94 LEU A CA 1
ATOM 776 C C . LEU A 1 94 ? -3.909 -0.787 12.099 1.00 97.25 94 LEU A C 1
ATOM 778 O O . LEU A 1 94 ? -4.825 -0.276 12.742 1.00 97.25 94 LEU A O 1
ATOM 782 N N . GLN A 1 95 ? -3.632 -2.094 12.157 1.00 97.88 95 GLN A N 1
ATOM 783 C CA . GLN A 1 95 ? 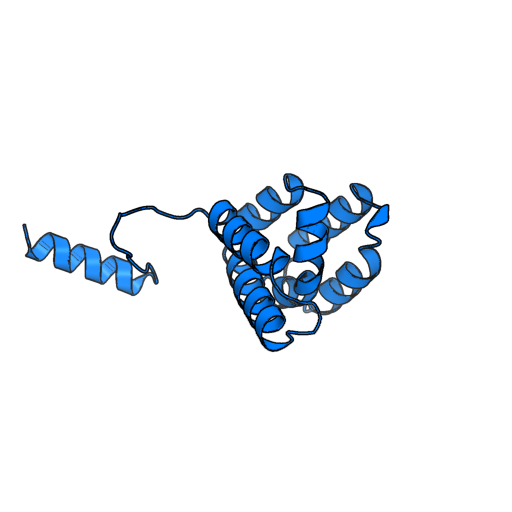-4.402 -3.086 12.921 1.00 97.88 95 GLN A CA 1
ATOM 784 C C . GLN A 1 95 ? -5.917 -2.991 12.655 1.00 97.88 95 GLN A C 1
ATOM 786 O O . GLN A 1 95 ? -6.739 -3.003 13.575 1.00 97.88 95 GLN A O 1
ATOM 791 N N . SER A 1 96 ? -6.300 -2.860 11.380 1.00 97.50 96 SER A N 1
ATOM 792 C CA . SER A 1 96 ? -7.663 -2.498 10.994 1.00 97.50 96 SER A CA 1
ATOM 793 C C . SER A 1 96 ? -8.376 -3.524 10.119 1.00 97.50 96 SER A C 1
ATOM 795 O O . SER A 1 96 ? -8.077 -3.710 8.938 1.00 97.50 96 SER A O 1
ATOM 797 N N . LYS A 1 97 ? -9.478 -4.064 10.651 1.00 97.12 97 LYS A N 1
ATOM 798 C CA . LYS A 1 97 ? -10.429 -4.889 9.885 1.00 97.12 97 LYS A CA 1
ATOM 799 C C . LYS A 1 97 ? -11.145 -4.104 8.781 1.00 97.12 97 LYS A C 1
ATOM 801 O O . LYS A 1 97 ? -11.580 -4.684 7.783 1.00 97.12 97 LYS A O 1
ATOM 806 N N . LYS A 1 98 ? -11.275 -2.783 8.936 1.00 98.19 98 LYS A N 1
ATOM 807 C CA . LYS A 1 98 ? -11.866 -1.907 7.916 1.00 98.19 98 LYS A CA 1
ATOM 808 C C . LYS A 1 98 ? -10.930 -1.766 6.718 1.00 98.19 98 LYS A C 1
ATOM 810 O O . LYS A 1 98 ? -11.399 -1.816 5.582 1.00 98.19 98 LYS A O 1
ATOM 815 N N . PHE A 1 99 ? -9.626 -1.654 6.965 1.00 98.56 99 PHE A N 1
ATOM 816 C CA . PHE A 1 99 ? -8.613 -1.678 5.915 1.00 98.56 99 PHE A CA 1
ATOM 817 C C . PHE A 1 99 ? -8.649 -3.006 5.147 1.00 98.56 99 PHE A C 1
ATOM 819 O O . PHE A 1 99 ? -8.818 -2.976 3.933 1.00 98.56 99 PHE A O 1
ATOM 826 N N . ILE A 1 100 ? -8.652 -4.157 5.831 1.00 98.56 100 ILE A N 1
ATOM 827 C CA . ILE A 1 100 ? -8.779 -5.475 5.172 1.00 98.56 100 ILE A CA 1
ATOM 828 C C . ILE A 1 100 ? -10.054 -5.574 4.333 1.00 98.56 100 ILE A C 1
ATOM 830 O O . ILE A 1 100 ? -10.016 -6.010 3.184 1.00 98.56 100 ILE A O 1
ATOM 834 N N . SER A 1 101 ? -11.184 -5.095 4.859 1.00 98.56 101 SER A N 1
ATOM 835 C CA . SER A 1 101 ? -12.442 -5.062 4.105 1.00 98.56 101 SER A CA 1
ATOM 836 C C . SER A 1 101 ? -12.319 -4.236 2.818 1.00 98.56 101 SER A C 1
ATOM 838 O O . SER A 1 101 ? -12.799 -4.664 1.772 1.00 98.56 101 SER A O 1
ATOM 840 N N . CYS A 1 102 ? -11.633 -3.087 2.865 1.00 98.69 102 CYS A N 1
ATOM 841 C CA . CYS A 1 102 ? -11.316 -2.290 1.676 1.00 98.69 102 CYS A CA 1
ATOM 842 C C . CYS A 1 102 ? -10.481 -3.094 0.669 1.00 98.69 102 CYS A C 1
ATOM 844 O O . CYS A 1 102 ? -10.826 -3.133 -0.511 1.00 98.69 102 CYS A O 1
ATOM 846 N N . LEU A 1 103 ? -9.438 -3.800 1.120 1.00 98.75 103 LEU A N 1
ATOM 847 C CA . LEU A 1 103 ? -8.607 -4.613 0.229 1.00 98.75 103 LEU A CA 1
ATOM 848 C C . LEU A 1 103 ? -9.411 -5.729 -0.455 1.00 98.75 103 LEU A C 1
ATOM 850 O O . LEU A 1 103 ? -9.257 -5.953 -1.655 1.00 98.75 103 LEU A O 1
ATOM 854 N N . ARG A 1 104 ? -10.329 -6.385 0.266 1.00 98.56 104 ARG A N 1
ATOM 855 C CA . ARG A 1 104 ? -11.233 -7.397 -0.312 1.00 98.56 104 ARG A CA 1
ATOM 856 C C . ARG A 1 104 ? -12.178 -6.801 -1.361 1.00 98.56 104 ARG A C 1
ATOM 858 O O . ARG A 1 104 ? -12.503 -7.472 -2.338 1.00 98.56 104 ARG A O 1
ATOM 865 N N . GLU A 1 105 ? -12.604 -5.548 -1.205 1.00 98.62 105 GLU A N 1
ATOM 866 C CA . GLU A 1 105 ? -13.358 -4.840 -2.249 1.00 98.62 105 GLU A CA 1
ATOM 867 C C . GLU A 1 105 ? -12.483 -4.501 -3.467 1.00 98.62 105 GLU A C 1
ATOM 869 O O . GLU A 1 105 ? -12.957 -4.601 -4.601 1.00 98.62 105 GLU A O 1
ATOM 874 N N . LEU A 1 106 ? -11.200 -4.174 -3.275 1.00 98.44 106 LEU A N 1
ATOM 875 C CA . LEU A 1 106 ? -10.258 -4.004 -4.388 1.00 98.44 106 LEU A CA 1
ATOM 876 C C . LEU A 1 106 ? -10.041 -5.307 -5.163 1.00 98.44 106 LEU A C 1
ATOM 878 O O . LEU A 1 106 ? -10.010 -5.264 -6.390 1.00 98.44 106 LEU A O 1
ATOM 882 N N . ASP A 1 107 ? -9.948 -6.451 -4.480 1.00 98.38 107 ASP A N 1
ATOM 883 C CA . ASP A 1 107 ? -9.803 -7.769 -5.120 1.00 98.38 107 ASP A CA 1
ATOM 884 C C . ASP A 1 107 ? -11.016 -8.092 -6.007 1.00 98.38 107 ASP A C 1
ATOM 886 O O . ASP A 1 107 ? -10.875 -8.514 -7.154 1.00 98.38 107 ASP A O 1
ATOM 890 N N . LYS A 1 108 ? -12.230 -7.769 -5.538 1.00 98.25 108 LYS A N 1
ATOM 891 C CA . LYS A 1 108 ? -13.454 -7.869 -6.355 1.00 98.25 108 LYS A CA 1
ATOM 892 C C . LYS A 1 108 ? -13.458 -6.890 -7.530 1.00 98.25 108 LYS A C 1
ATOM 894 O O . LYS A 1 108 ? -13.946 -7.230 -8.606 1.00 98.25 108 LYS A O 1
ATOM 899 N N . LYS A 1 109 ? -12.960 -5.665 -7.326 1.00 98.06 109 LYS A N 1
ATOM 900 C CA . LYS A 1 109 ? -12.909 -4.609 -8.352 1.00 98.06 109 LYS A CA 1
ATOM 901 C C . LYS A 1 109 ? -11.885 -4.923 -9.447 1.00 98.06 109 LYS A C 1
ATOM 903 O O . LYS A 1 109 ? -12.119 -4.592 -10.609 1.00 98.06 109 LYS A O 1
ATOM 908 N N . TYR A 1 110 ? -10.771 -5.557 -9.091 1.00 97.88 110 TYR A N 1
ATOM 909 C CA . TYR A 1 110 ? -9.648 -5.847 -9.981 1.00 97.88 110 TYR A CA 1
ATOM 910 C C . TYR A 1 110 ? -9.202 -7.321 -9.883 1.00 97.88 110 TYR A C 1
ATOM 912 O O . TYR A 1 110 ? -8.045 -7.586 -9.553 1.00 97.88 110 TYR A O 1
ATOM 920 N N . PRO A 1 111 ? -10.067 -8.290 -10.244 1.00 97.00 111 PRO A N 1
ATOM 921 C CA . PRO A 1 111 ? -9.816 -9.719 -10.015 1.00 97.00 111 PRO A CA 1
ATOM 922 C C . PRO A 1 111 ? -8.573 -10.258 -10.739 1.00 97.00 111 PRO A C 1
ATOM 924 O O . PRO A 1 111 ? -7.960 -11.227 -10.298 1.00 97.00 111 PRO A O 1
ATOM 927 N N . ASP A 1 112 ? -8.148 -9.618 -11.833 1.00 97.56 112 ASP A N 1
ATOM 928 C CA . ASP A 1 112 ? -6.943 -10.024 -12.568 1.00 97.56 112 ASP A CA 1
ATOM 929 C C . ASP A 1 112 ? -5.646 -9.817 -11.772 1.00 97.56 112 ASP A C 1
ATOM 931 O O . ASP A 1 112 ? -4.630 -10.423 -12.111 1.00 97.56 112 ASP A O 1
ATOM 935 N N . LEU A 1 113 ? -5.659 -8.938 -10.759 1.00 97.81 113 LEU A N 1
ATOM 936 C CA . LEU A 1 113 ? -4.493 -8.687 -9.911 1.00 97.81 113 LEU A CA 1
ATOM 937 C C . LEU A 1 113 ? -4.230 -9.836 -8.932 1.00 97.81 113 LEU A C 1
ATOM 939 O O . LEU A 1 113 ? -3.116 -9.931 -8.428 1.00 97.81 113 LEU A O 1
ATOM 943 N N . LYS A 1 114 ? -5.220 -10.717 -8.703 1.00 97.19 114 LYS A N 1
ATOM 944 C CA . LYS A 1 114 ? -5.123 -11.872 -7.796 1.00 97.19 114 LYS A CA 1
ATOM 945 C C . LYS A 1 114 ? -4.589 -11.462 -6.420 1.00 97.19 114 LYS A C 1
ATOM 947 O O . LYS A 1 114 ? -3.604 -12.018 -5.941 1.00 97.19 114 LYS A O 1
ATOM 952 N N . LEU A 1 115 ? -5.224 -10.465 -5.803 1.00 98.06 115 LEU A N 1
ATOM 953 C CA . LEU A 1 115 ? -4.733 -9.866 -4.561 1.00 98.06 115 LEU A CA 1
ATOM 954 C C . LEU A 1 115 ? -4.953 -10.772 -3.351 1.00 98.06 115 LEU A C 1
ATOM 956 O O . LEU A 1 115 ? -4.365 -10.515 -2.310 1.00 98.06 115 LEU A O 1
ATOM 960 N N . THR A 1 116 ? -5.768 -11.822 -3.483 1.00 98.31 116 THR A N 1
ATOM 961 C CA . THR A 1 116 ? -6.172 -12.708 -2.387 1.00 98.31 116 THR A CA 1
ATOM 962 C C . THR A 1 116 ? -5.015 -13.098 -1.465 1.00 98.31 116 THR A C 1
ATOM 964 O O . THR A 1 116 ? -5.147 -12.879 -0.270 1.00 98.31 116 THR A O 1
ATOM 967 N N . SER A 1 117 ? -3.868 -13.556 -1.989 1.00 97.56 117 SER A N 1
ATOM 968 C CA . SER A 1 117 ? -2.729 -13.946 -1.140 1.00 97.56 117 SER A CA 1
ATOM 969 C C . SER A 1 117 ? -2.129 -12.774 -0.363 1.00 97.56 117 SER A C 1
ATOM 971 O O . SER A 1 117 ? -1.907 -12.897 0.828 1.00 97.56 117 SER A O 1
ATOM 973 N N . PHE A 1 118 ? -1.947 -11.612 -1.001 1.00 98.12 118 PHE A N 1
ATOM 974 C CA . PHE A 1 118 ? -1.452 -10.408 -0.321 1.00 98.12 118 PHE A CA 1
ATOM 975 C C . PHE A 1 118 ? -2.405 -9.940 0.784 1.00 98.12 118 PHE A C 1
ATOM 977 O O . PHE A 1 118 ? -1.975 -9.368 1.781 1.00 98.12 118 PHE A O 1
ATOM 984 N N . ILE A 1 119 ? -3.712 -10.137 0.591 1.00 98.56 119 ILE A N 1
ATOM 985 C CA . ILE A 1 119 ? -4.724 -9.749 1.576 1.00 98.56 119 ILE A CA 1
ATOM 986 C C . ILE A 1 119 ? -4.785 -10.764 2.715 1.00 98.56 119 ILE A C 1
ATOM 988 O O . ILE A 1 119 ? -4.951 -10.349 3.855 1.00 98.56 119 ILE A O 1
ATOM 992 N N . ASP A 1 120 ? -4.651 -12.057 2.414 1.00 98.19 120 ASP A N 1
ATOM 993 C CA . ASP A 1 120 ? -4.559 -13.118 3.420 1.00 98.19 120 ASP A CA 1
ATOM 994 C C . ASP A 1 120 ? -3.329 -12.880 4.312 1.00 98.19 120 ASP A C 1
ATOM 996 O O . ASP A 1 120 ? -3.477 -12.797 5.529 1.00 98.19 120 ASP A O 1
ATOM 1000 N N . ASP A 1 121 ? -2.159 -12.630 3.709 1.00 97.50 121 ASP A N 1
ATOM 1001 C CA . ASP A 1 121 ? -0.934 -12.281 4.437 1.00 97.50 121 ASP A CA 1
ATOM 1002 C C . ASP A 1 121 ? -1.159 -11.038 5.313 1.00 97.50 121 ASP A C 1
ATOM 1004 O O . ASP A 1 121 ? -0.836 -11.039 6.495 1.00 97.50 121 ASP A O 1
ATOM 1008 N N . ALA A 1 122 ? -1.781 -9.983 4.775 1.00 98.06 122 ALA A N 1
ATOM 1009 C CA . ALA A 1 122 ? -2.075 -8.773 5.539 1.00 98.06 122 ALA A CA 1
ATOM 1010 C C . ALA A 1 122 ? -3.063 -8.994 6.697 1.00 98.06 122 ALA A C 1
ATOM 1012 O O . ALA A 1 122 ? -2.961 -8.328 7.730 1.00 98.06 122 ALA A O 1
ATOM 1013 N N . GLU A 1 123 ? -4.032 -9.892 6.537 1.00 97.69 123 GLU A N 1
ATOM 1014 C CA . GLU A 1 123 ? -5.009 -10.232 7.571 1.00 97.69 123 GLU A CA 1
ATOM 1015 C C . GLU A 1 123 ? -4.350 -10.977 8.741 1.00 97.69 123 GLU A C 1
ATOM 1017 O O . GLU A 1 123 ? -4.676 -10.678 9.890 1.00 97.69 123 GLU A O 1
ATOM 1022 N N . ASP A 1 124 ? -3.353 -11.828 8.476 1.00 96.56 124 ASP A N 1
ATOM 1023 C CA . ASP A 1 124 ? -2.589 -12.560 9.500 1.00 96.56 124 ASP A CA 1
ATOM 1024 C C . ASP A 1 124 ? -1.788 -11.640 10.446 1.00 96.56 124 ASP A C 1
ATOM 1026 O O . ASP A 1 124 ? -1.505 -12.009 11.589 1.00 96.56 124 ASP A O 1
ATOM 1030 N N . TYR A 1 125 ? -1.455 -10.415 10.018 1.00 95.19 125 TYR A N 1
ATOM 1031 C CA . TYR A 1 125 ? -0.801 -9.411 10.871 1.00 95.19 125 TYR A CA 1
ATOM 1032 C C . TYR A 1 125 ? -1.765 -8.672 11.812 1.00 95.19 125 TYR A C 1
ATOM 1034 O O . TYR A 1 125 ? -1.312 -7.908 12.676 1.00 95.19 125 TYR A O 1
ATOM 1042 N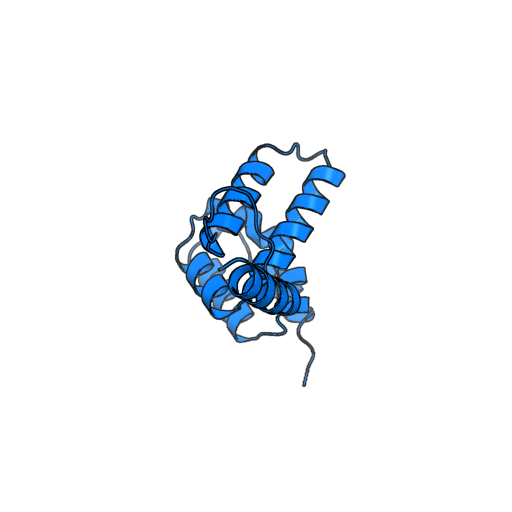 N . ILE A 1 126 ? -3.083 -8.871 11.691 1.00 94.75 126 ILE A N 1
ATOM 1043 C CA . ILE A 1 126 ? -4.049 -8.314 12.643 1.00 94.75 126 ILE A CA 1
ATOM 1044 C C . ILE A 1 126 ? -4.037 -9.146 13.920 1.00 94.75 126 ILE A C 1
ATOM 1046 O O . ILE A 1 126 ? -4.332 -10.337 13.928 1.00 94.75 126 ILE A O 1
ATOM 1050 N N . LYS A 1 127 ? -3.754 -8.489 15.043 1.00 90.12 127 LYS A N 1
ATOM 1051 C CA . LYS A 1 127 ? -3.793 -9.122 16.359 1.00 90.12 127 LYS A CA 1
ATOM 1052 C C . LYS A 1 127 ? -5.240 -9.372 16.777 1.00 90.12 127 LYS A C 1
ATOM 1054 O O . LYS A 1 127 ? -6.074 -8.462 16.747 1.00 90.12 127 LYS A O 1
ATOM 1059 N N . ASP A 1 128 ? -5.512 -10.592 17.228 1.00 78.88 128 ASP A N 1
ATOM 1060 C CA . ASP A 1 128 ? -6.749 -10.920 17.930 1.00 78.88 128 ASP A CA 1
ATOM 1061 C C . ASP A 1 128 ? -6.790 -10.149 19.258 1.00 78.88 128 ASP A C 1
ATOM 1063 O O . ASP A 1 128 ? -5.984 -10.398 20.158 1.00 78.88 128 ASP A O 1
ATOM 1067 N N . ASN A 1 129 ? -7.710 -9.186 19.361 1.00 57.72 129 ASN A N 1
ATOM 1068 C CA . ASN A 1 129 ? -8.020 -8.456 20.595 1.00 57.72 129 ASN A CA 1
ATOM 1069 C C . ASN A 1 129 ? -9.256 -9.040 21.280 1.00 57.72 129 ASN A C 1
ATOM 1071 O O . ASN A 1 129 ? -10.253 -9.296 20.561 1.00 57.72 129 ASN A O 1
#

Sequence (129 aa):
MERLVQFFQMVLNSLNFVYLEGGKFMSISDEIQENLKKRRSINQDDDFGLERSWEELTNILSKNEDETIKYLMNCSKDDVLFISSVFDYVSENLQSKKFISCLRELDKKYPDLKLTSFIDDAEDYIKDN

Radius of gyration: 17.18 Å; chains: 1; bounding box: 31×54×33 Å

pLDDT: mean 88.77, std 16.33, range [43.31, 98.75]

Organism: Listeria welshimeri serovar 6b (strain ATCC 35897 / DSM 20650 / CCUG 15529 / CIP 8149 / NCTC 11857 / SLCC 5334 / V8) (NCBI:txid386043)